Protein AF-K2FAQ5-F1 (afdb_monomer_lite)

Sequence (138 aa):
MLREDYQCRQCQAFFIPFNEDIQCPRCMVRATEDAIEEHAQFILDLVLVMQLNKARKGVFIPEQWPIGLLVNSVQLLMFEMFDALEQEKPKNKKKFFEKNIKSMALEGGDEFDGHLLDIALAVLELRIERGLDCINGN

pLDDT: mean 87.02, std 13.02, range [32.84, 96.62]

Secondary structure (DSSP, 8-state):
--PPPEEPTTT--EE---STT-B-TTT-PBPPHHHHHHHTTHHHHHHHHHHHHHHHHSSSS-SS---SSHHHHHHHHHHHHHHHHHHH--S-HHHHHHHH---TTSTTGGGGHHHHHHHHHHHHHHHHHTT-SS----

Structure (mmCIF, N/CA/C/O backbone):
data_AF-K2FAQ5-F1
#
_entry.id   AF-K2FAQ5-F1
#
loop_
_atom_site.group_PDB
_atom_site.id
_atom_site.type_symbol
_atom_site.label_atom_id
_atom_site.label_alt_id
_atom_site.label_comp_id
_atom_site.label_asym_id
_atom_site.label_entity_id
_atom_site.label_seq_id
_atom_site.pdbx_PDB_ins_code
_atom_site.Cartn_x
_atom_site.Cartn_y
_atom_site.Cartn_z
_atom_site.occupancy
_atom_site.B_iso_or_equiv
_atom_site.auth_seq_id
_atom_site.auth_comp_id
_atom_site.auth_asym_id
_atom_site.auth_atom_id
_atom_site.pdbx_PDB_model_num
ATOM 1 N N . MET A 1 1 ? 15.147 -1.533 5.796 1.00 40.84 1 MET A N 1
ATOM 2 C CA . MET A 1 1 ? 15.802 -0.889 4.638 1.00 40.84 1 MET A CA 1
ATOM 3 C C . MET A 1 1 ? 14.670 -0.488 3.712 1.00 40.84 1 MET A C 1
ATOM 5 O O . MET A 1 1 ? 13.842 -1.349 3.446 1.00 40.84 1 MET A O 1
ATOM 9 N N . LEU A 1 2 ? 14.529 0.798 3.380 1.00 46.09 2 LEU A N 1
ATOM 10 C CA . LEU A 1 2 ? 13.453 1.271 2.500 1.00 46.09 2 LEU A CA 1
ATOM 11 C C . LEU A 1 2 ? 13.711 0.667 1.114 1.00 46.09 2 LEU A C 1
ATOM 13 O O . LEU A 1 2 ? 14.756 0.945 0.533 1.00 46.09 2 LEU A O 1
ATOM 17 N N . ARG A 1 3 ? 12.841 -0.247 0.675 1.00 61.44 3 ARG A N 1
ATOM 18 C CA . ARG A 1 3 ? 12.933 -0.905 -0.637 1.00 61.44 3 ARG A CA 1
ATOM 19 C C . ARG A 1 3 ? 12.583 0.151 -1.695 1.00 61.44 3 ARG A C 1
ATOM 21 O O . ARG A 1 3 ? 11.617 0.886 -1.502 1.00 61.44 3 ARG A O 1
ATOM 28 N N . GLU A 1 4 ? 13.439 0.304 -2.702 1.00 70.25 4 GLU A N 1
ATOM 29 C CA . GLU A 1 4 ? 13.296 1.309 -3.766 1.00 70.25 4 GLU A CA 1
ATOM 30 C C . GLU A 1 4 ? 12.082 1.004 -4.656 1.00 70.25 4 GLU A C 1
ATOM 32 O O . GLU A 1 4 ? 11.601 -0.123 -4.694 1.00 70.25 4 GLU A O 1
ATOM 37 N N . ASP A 1 5 ? 11.578 2.002 -5.380 1.00 80.19 5 ASP A N 1
ATOM 38 C CA . ASP A 1 5 ? 10.444 1.818 -6.285 1.00 80.19 5 ASP A CA 1
ATOM 39 C C . ASP A 1 5 ? 10.833 0.876 -7.446 1.00 80.19 5 ASP A C 1
ATOM 41 O O . ASP A 1 5 ? 11.807 1.134 -8.156 1.00 80.19 5 ASP A O 1
ATOM 45 N N . TYR A 1 6 ? 10.071 -0.197 -7.701 1.00 89.62 6 TYR A N 1
ATOM 46 C CA . TYR A 1 6 ? 10.349 -1.055 -8.856 1.00 89.62 6 TYR A CA 1
ATOM 47 C C . TYR A 1 6 ? 9.835 -0.413 -10.146 1.00 89.62 6 TYR A C 1
ATOM 49 O O . TYR A 1 6 ? 8.636 -0.179 -10.313 1.00 89.62 6 TYR A O 1
ATOM 57 N N . GLN A 1 7 ? 10.742 -0.186 -11.096 1.00 91.56 7 GLN A N 1
ATOM 58 C CA . GLN A 1 7 ? 10.405 0.321 -12.421 1.00 91.56 7 GLN A CA 1
ATOM 59 C C . GLN A 1 7 ? 10.145 -0.825 -13.407 1.00 91.56 7 GLN A C 1
ATOM 61 O O . GLN A 1 7 ? 11.024 -1.638 -13.707 1.00 91.56 7 GLN A O 1
ATOM 66 N N . CYS A 1 8 ? 8.938 -0.875 -13.972 1.00 92.19 8 CYS A N 1
ATOM 67 C CA . CYS A 1 8 ? 8.565 -1.870 -14.970 1.00 92.19 8 CYS A CA 1
ATOM 68 C C . CYS A 1 8 ? 9.485 -1.803 -16.199 1.00 92.19 8 CYS A C 1
ATOM 70 O O . CYS A 1 8 ? 9.526 -0.795 -16.904 1.00 92.19 8 CYS A O 1
ATOM 72 N N . ARG A 1 9 ? 10.139 -2.918 -16.547 1.00 93.31 9 ARG A N 1
ATOM 73 C CA . ARG A 1 9 ? 11.050 -2.977 -17.707 1.00 93.31 9 ARG A CA 1
ATOM 74 C C . ARG A 1 9 ? 10.358 -2.729 -19.053 1.00 93.31 9 ARG A C 1
ATOM 76 O O . ARG A 1 9 ? 11.014 -2.287 -19.991 1.00 93.31 9 ARG A O 1
ATOM 83 N N . GLN A 1 10 ? 9.052 -2.989 -19.155 1.00 94.62 10 GLN A N 1
ATOM 84 C CA . GLN A 1 10 ? 8.303 -2.864 -20.409 1.00 94.62 10 GLN A CA 1
ATOM 85 C C . GLN A 1 10 ? 7.727 -1.465 -20.643 1.00 94.62 10 GLN A C 1
ATOM 87 O O . GLN A 1 10 ? 7.858 -0.932 -21.739 1.00 94.62 10 GLN A O 1
ATOM 92 N N . CYS A 1 11 ? 7.079 -0.873 -19.638 1.00 92.75 11 CYS A N 1
ATOM 93 C CA . CYS A 1 11 ? 6.383 0.411 -19.796 1.00 92.75 11 CYS A CA 1
ATOM 94 C C . CYS A 1 11 ? 6.935 1.539 -18.917 1.00 92.75 11 CYS A C 1
ATOM 96 O O . CYS A 1 11 ? 6.378 2.635 -18.926 1.00 92.75 11 CYS A O 1
ATOM 98 N N . GLN A 1 12 ? 8.008 1.271 -18.164 1.00 91.19 12 GLN A N 1
ATOM 99 C CA . GLN A 1 12 ? 8.713 2.222 -17.297 1.00 91.19 12 GLN A CA 1
ATOM 100 C C . GLN A 1 12 ? 7.875 2.799 -16.141 1.00 91.19 12 GLN A C 1
ATOM 102 O O . GLN A 1 12 ? 8.350 3.687 -15.440 1.00 91.19 12 GLN A O 1
ATOM 107 N N . ALA A 1 13 ? 6.657 2.289 -15.916 1.00 89.38 13 ALA A N 1
ATOM 108 C CA . ALA A 1 13 ? 5.830 2.655 -14.770 1.00 89.38 13 ALA A CA 1
ATOM 109 C C . ALA A 1 13 ? 6.391 2.064 -13.471 1.00 89.38 13 ALA A C 1
ATOM 111 O O . ALA A 1 13 ? 6.810 0.903 -13.451 1.00 89.38 13 ALA A O 1
ATOM 112 N N . PHE A 1 14 ? 6.353 2.845 -12.396 1.00 89.25 14 PHE A N 1
ATOM 113 C CA . PHE A 1 14 ? 6.735 2.397 -11.061 1.00 89.25 14 PHE A CA 1
ATOM 114 C C . PHE A 1 14 ? 5.571 1.670 -10.372 1.00 89.25 14 PHE A C 1
ATOM 116 O O . PHE A 1 14 ? 4.425 2.091 -10.507 1.00 89.25 14 PHE A O 1
ATOM 123 N N . PHE A 1 15 ? 5.847 0.572 -9.662 1.00 92.00 15 PHE A N 1
ATOM 124 C CA . PHE A 1 15 ? 4.884 -0.155 -8.817 1.00 92.00 15 PHE A CA 1
ATOM 125 C C . PHE A 1 15 ? 5.608 -1.046 -7.794 1.00 92.00 15 PHE A C 1
ATOM 127 O O . PHE A 1 15 ? 6.835 -1.077 -7.771 1.00 92.00 15 PHE A O 1
ATOM 134 N N . ILE A 1 16 ? 4.871 -1.764 -6.938 1.00 93.06 16 ILE A N 1
ATOM 135 C CA . ILE A 1 16 ? 5.438 -2.580 -5.852 1.00 93.06 16 ILE A CA 1
ATOM 136 C C . ILE A 1 16 ? 5.069 -4.062 -6.060 1.00 93.06 16 ILE A C 1
ATOM 138 O O . ILE A 1 16 ? 3.966 -4.472 -5.706 1.00 93.06 16 ILE A O 1
ATOM 142 N N . PRO A 1 17 ? 5.951 -4.911 -6.614 1.00 94.69 17 PRO A N 1
ATOM 143 C CA . PRO A 1 17 ? 5.641 -6.316 -6.900 1.00 94.69 17 PRO A CA 1
ATOM 144 C C . PRO A 1 17 ? 5.768 -7.208 -5.652 1.00 94.69 17 PRO A C 1
ATOM 146 O O . PRO A 1 17 ? 6.668 -8.029 -5.548 1.00 94.69 17 PRO A O 1
ATOM 149 N N . PHE A 1 18 ? 4.885 -7.046 -4.667 1.00 93.19 18 PHE A N 1
ATOM 150 C CA . PHE A 1 18 ? 5.020 -7.712 -3.362 1.00 93.19 18 PHE A CA 1
ATOM 151 C C . PHE A 1 18 ? 4.670 -9.215 -3.345 1.00 93.19 18 PHE A C 1
ATOM 153 O O . PHE A 1 18 ? 4.877 -9.866 -2.322 1.00 93.19 18 PHE A O 1
ATOM 160 N N . ASN A 1 19 ? 4.143 -9.775 -4.438 1.00 93.50 19 ASN A N 1
ATOM 161 C CA . ASN A 1 19 ? 3.988 -11.217 -4.649 1.00 93.50 19 ASN A CA 1
ATOM 162 C C . ASN A 1 19 ? 3.942 -11.544 -6.157 1.00 93.50 19 ASN A C 1
ATOM 164 O O . ASN A 1 19 ? 4.072 -10.656 -7.001 1.00 93.50 19 ASN A O 1
ATOM 168 N N . GLU A 1 20 ? 3.771 -12.822 -6.497 1.00 93.38 20 GLU A N 1
ATOM 169 C CA . GLU A 1 20 ? 3.782 -13.293 -7.884 1.00 93.38 20 GLU A CA 1
ATOM 170 C C . GLU A 1 20 ? 2.541 -12.988 -8.726 1.00 93.38 20 GLU A C 1
ATOM 172 O O . GLU A 1 20 ? 2.632 -12.989 -9.958 1.00 93.38 20 GLU A O 1
ATOM 177 N N . ASP A 1 21 ? 1.417 -12.713 -8.073 1.00 94.31 21 ASP A N 1
ATOM 178 C CA . ASP A 1 21 ? 0.151 -12.376 -8.719 1.00 94.31 21 ASP A CA 1
ATOM 179 C C . ASP A 1 21 ? 0.088 -10.888 -9.092 1.00 94.31 21 ASP A C 1
ATOM 181 O O . ASP A 1 21 ? -0.707 -10.490 -9.946 1.00 94.31 21 ASP A O 1
ATOM 185 N N . ILE A 1 22 ? 0.955 -10.057 -8.500 1.00 94.06 22 ILE A N 1
ATOM 186 C CA . ILE A 1 22 ? 1.024 -8.630 -8.805 1.00 94.06 22 ILE A CA 1
ATOM 187 C C . ILE A 1 22 ? 1.685 -8.387 -10.160 1.00 94.06 22 ILE A C 1
ATOM 189 O O . ILE A 1 22 ? 2.855 -8.694 -10.410 1.00 94.06 22 ILE A O 1
ATOM 193 N N . GLN A 1 23 ? 0.922 -7.732 -11.028 1.00 94.25 23 GLN A N 1
ATOM 194 C CA . GLN A 1 23 ? 1.349 -7.299 -12.348 1.00 94.25 23 GLN A CA 1
ATOM 195 C C . GLN A 1 23 ? 1.516 -5.781 -12.393 1.00 94.25 23 GLN A C 1
ATOM 197 O O . GLN A 1 23 ? 0.947 -5.045 -11.588 1.00 94.25 23 GLN A O 1
ATOM 202 N N . CYS A 1 24 ? 2.297 -5.296 -13.360 1.00 92.88 24 CYS A N 1
ATOM 203 C CA . CYS A 1 24 ? 2.422 -3.865 -13.589 1.00 92.88 24 CYS A CA 1
ATOM 204 C C . CYS A 1 24 ? 1.038 -3.253 -13.889 1.00 92.88 24 CYS A C 1
ATOM 206 O O . CYS A 1 24 ? 0.418 -3.670 -14.870 1.00 92.88 24 CYS A O 1
ATOM 208 N N . PRO A 1 25 ? 0.591 -2.220 -13.151 1.00 91.19 25 PRO A N 1
ATOM 209 C CA . PRO A 1 25 ? -0.749 -1.645 -13.312 1.00 91.19 25 PRO A CA 1
ATOM 210 C C . PRO A 1 25 ? -1.008 -1.059 -14.705 1.00 91.19 25 PRO A C 1
ATOM 212 O O . PRO A 1 25 ? -2.146 -0.992 -15.155 1.00 91.19 25 PRO A O 1
ATOM 215 N N . ARG A 1 26 ? 0.052 -0.662 -15.420 1.00 90.56 26 ARG A N 1
ATOM 216 C CA . ARG A 1 26 ? -0.059 -0.064 -16.756 1.00 90.56 26 ARG A CA 1
ATOM 217 C C . ARG A 1 26 ? -0.045 -1.080 -17.898 1.00 90.56 26 ARG A C 1
ATOM 219 O O . ARG A 1 26 ? -0.730 -0.886 -18.896 1.00 90.56 26 ARG A O 1
ATOM 226 N N . CYS A 1 27 ? 0.789 -2.117 -17.822 1.00 93.44 27 CYS A N 1
ATOM 227 C CA . CYS A 1 27 ? 1.004 -3.033 -18.956 1.00 93.44 27 CYS A CA 1
ATOM 228 C C . CYS A 1 27 ? 0.732 -4.506 -18.646 1.00 93.44 27 CYS A C 1
ATOM 230 O O . CYS A 1 27 ? 0.928 -5.348 -19.519 1.00 93.44 27 CYS A O 1
ATOM 232 N N . MET A 1 28 ? 0.291 -4.813 -17.424 1.00 93.62 28 MET A N 1
ATOM 233 C CA . MET A 1 28 ? -0.070 -6.152 -16.945 1.00 93.62 28 MET A CA 1
ATOM 234 C C . MET A 1 28 ? 1.066 -7.184 -17.003 1.00 93.62 28 MET A C 1
ATOM 236 O O . MET A 1 28 ? 0.849 -8.385 -16.875 1.00 93.62 28 MET A O 1
ATOM 240 N N . VAL A 1 29 ? 2.308 -6.732 -17.177 1.00 95.06 29 VAL A N 1
ATOM 241 C CA . VAL A 1 29 ? 3.478 -7.612 -17.209 1.00 95.06 29 VAL A CA 1
ATOM 242 C C . VAL A 1 29 ? 3.992 -7.832 -15.796 1.00 95.06 29 VAL A C 1
ATOM 244 O O . VAL A 1 29 ? 4.109 -6.889 -15.009 1.00 95.06 29 VAL A O 1
ATOM 247 N N . ARG A 1 30 ? 4.288 -9.094 -15.480 1.00 94.50 30 ARG A N 1
ATOM 248 C CA . ARG A 1 30 ? 4.839 -9.513 -14.190 1.00 94.50 30 ARG A CA 1
ATOM 249 C C . ARG A 1 30 ? 6.258 -8.965 -14.011 1.00 94.50 30 ARG A C 1
ATOM 251 O O . ARG A 1 30 ? 7.026 -8.873 -14.971 1.00 94.50 30 ARG A O 1
ATOM 258 N N . ALA A 1 31 ? 6.602 -8.610 -12.776 1.00 93.62 31 ALA A N 1
ATOM 259 C CA . ALA A 1 31 ? 7.975 -8.271 -12.422 1.00 93.62 31 ALA A CA 1
ATOM 260 C C . ALA A 1 31 ? 8.899 -9.502 -12.501 1.00 93.62 31 ALA A C 1
ATOM 262 O O . ALA A 1 31 ? 8.448 -10.646 -12.570 1.00 93.62 31 ALA A O 1
ATOM 263 N N . THR A 1 32 ? 10.209 -9.267 -12.495 1.00 93.38 32 THR A N 1
ATOM 264 C CA . THR A 1 32 ? 11.204 -10.344 -12.398 1.00 93.38 32 THR A CA 1
ATOM 265 C C . THR A 1 32 ? 11.155 -11.014 -11.024 1.00 93.38 32 THR A C 1
ATOM 267 O O . THR A 1 32 ? 10.753 -10.378 -10.054 1.00 93.38 32 THR A O 1
ATOM 270 N N . GLU A 1 33 ? 11.602 -12.269 -10.924 1.00 93.56 33 GLU A N 1
ATOM 271 C CA . GLU A 1 33 ? 11.668 -13.001 -9.645 1.00 93.56 33 GLU A CA 1
ATOM 272 C C . GLU A 1 33 ? 12.469 -12.230 -8.588 1.00 93.56 33 GLU A C 1
ATOM 274 O O . GLU A 1 33 ? 11.955 -12.010 -7.495 1.00 93.56 33 GLU A O 1
ATOM 279 N N . ASP A 1 34 ? 13.633 -11.688 -8.965 1.00 92.00 34 ASP A N 1
ATOM 280 C CA . ASP A 1 34 ? 14.457 -10.843 -8.088 1.00 92.00 34 ASP A CA 1
ATOM 281 C C . ASP A 1 34 ? 13.672 -9.650 -7.524 1.00 92.00 34 ASP A C 1
ATOM 283 O O . ASP A 1 34 ? 13.755 -9.340 -6.341 1.00 92.00 34 ASP A O 1
ATOM 287 N N . ALA A 1 35 ? 12.845 -9.005 -8.354 1.00 91.50 35 ALA A N 1
ATOM 288 C CA . ALA A 1 35 ? 12.065 -7.848 -7.926 1.00 91.50 35 ALA A CA 1
ATOM 289 C C . ALA A 1 35 ? 10.943 -8.255 -6.963 1.00 91.50 35 ALA A C 1
ATOM 291 O O . ALA A 1 35 ? 10.625 -7.503 -6.044 1.00 91.50 35 ALA A O 1
ATOM 292 N N . ILE A 1 36 ? 10.360 -9.443 -7.155 1.00 93.12 36 ILE A N 1
ATOM 293 C CA . ILE A 1 36 ? 9.355 -9.990 -6.242 1.00 93.12 36 ILE A CA 1
ATOM 294 C C . ILE A 1 36 ? 9.995 -10.328 -4.893 1.00 93.12 36 ILE A C 1
ATOM 296 O O . ILE A 1 36 ? 9.469 -9.935 -3.855 1.00 93.12 36 ILE A O 1
ATOM 300 N N . GLU A 1 37 ? 11.158 -10.980 -4.880 1.00 92.31 37 GLU A N 1
ATOM 301 C CA . GLU A 1 37 ? 11.901 -11.283 -3.649 1.00 92.31 37 GLU A CA 1
ATOM 302 C C . GLU A 1 37 ? 12.308 -9.997 -2.902 1.00 92.31 37 GLU A C 1
ATOM 304 O O . GLU A 1 37 ? 12.076 -9.844 -1.692 1.00 92.31 37 GLU A O 1
ATOM 309 N N . GLU A 1 38 ? 12.801 -9.008 -3.649 1.00 90.75 38 GLU A N 1
ATOM 310 C CA . GLU A 1 38 ? 13.128 -7.671 -3.156 1.00 90.75 38 GLU A CA 1
ATOM 311 C C . GLU A 1 38 ? 11.932 -6.921 -2.581 1.00 90.75 38 GLU A C 1
ATOM 313 O O . GLU A 1 38 ? 12.150 -5.995 -1.806 1.00 90.75 38 GLU A O 1
ATOM 318 N N . HIS A 1 39 ? 10.686 -7.324 -2.850 1.00 91.75 39 HIS A N 1
ATOM 319 C CA . HIS A 1 39 ? 9.466 -6.677 -2.342 1.00 91.75 39 HIS A CA 1
ATOM 320 C C . HIS A 1 39 ? 8.560 -7.594 -1.511 1.00 91.75 39 HIS A C 1
ATOM 322 O O . HIS A 1 39 ? 7.585 -7.112 -0.936 1.00 91.75 39 HIS A O 1
ATOM 328 N N . ALA A 1 40 ? 8.914 -8.869 -1.340 1.00 91.19 40 ALA A N 1
ATOM 329 C CA . ALA A 1 40 ? 8.091 -9.870 -0.659 1.00 91.19 40 ALA A CA 1
ATOM 330 C C . ALA A 1 40 ? 7.706 -9.480 0.779 1.00 91.19 40 ALA A C 1
ATOM 332 O O . ALA A 1 40 ? 6.657 -9.875 1.286 1.00 91.19 40 ALA A O 1
ATOM 333 N N . GLN A 1 41 ? 8.538 -8.674 1.450 1.00 93.06 41 GLN A N 1
ATOM 334 C CA . GLN A 1 41 ? 8.275 -8.247 2.825 1.00 93.06 41 GLN A CA 1
ATOM 335 C C . GLN A 1 41 ? 7.475 -6.951 2.945 1.00 93.06 41 GLN A C 1
ATOM 337 O O . GLN A 1 41 ? 7.127 -6.565 4.057 1.00 93.06 41 GLN A O 1
ATOM 342 N N . PHE A 1 42 ? 7.145 -6.300 1.829 1.00 93.69 42 PHE A N 1
ATOM 343 C CA . PHE A 1 42 ? 6.515 -4.984 1.826 1.00 93.69 42 PHE A CA 1
ATOM 344 C C . PHE A 1 42 ? 5.230 -4.932 2.668 1.00 93.69 42 PHE A C 1
ATOM 346 O O . PHE A 1 42 ? 5.101 -4.069 3.535 1.00 93.69 42 PHE A O 1
ATOM 353 N N . ILE A 1 43 ? 4.314 -5.890 2.477 1.00 95.56 43 ILE A N 1
ATOM 354 C CA . ILE A 1 43 ? 3.041 -5.942 3.216 1.00 95.56 43 ILE A CA 1
ATOM 355 C C . ILE A 1 43 ? 3.272 -6.165 4.716 1.00 95.56 43 ILE A C 1
ATOM 357 O O . ILE A 1 43 ? 2.627 -5.523 5.547 1.00 95.56 43 ILE A O 1
ATOM 361 N N . LEU A 1 44 ? 4.222 -7.033 5.080 1.00 94.50 44 LEU A N 1
ATOM 362 C CA . LEU A 1 44 ? 4.548 -7.282 6.484 1.00 94.50 44 LEU A CA 1
ATOM 363 C C . LEU A 1 44 ? 5.140 -6.039 7.153 1.00 94.50 44 LEU A C 1
ATOM 365 O O . LEU A 1 44 ? 4.718 -5.679 8.253 1.00 94.50 44 LEU A O 1
ATOM 369 N N . ASP A 1 45 ? 6.112 -5.404 6.500 1.00 93.75 45 ASP A N 1
ATOM 370 C CA . ASP A 1 45 ? 6.784 -4.212 7.013 1.00 93.75 45 ASP A CA 1
ATOM 371 C C . ASP A 1 45 ? 5.780 -3.064 7.178 1.00 93.75 45 ASP A C 1
ATOM 373 O O . ASP A 1 45 ? 5.779 -2.380 8.203 1.00 93.75 45 ASP A O 1
ATOM 377 N N . LEU A 1 46 ? 4.865 -2.905 6.215 1.00 94.50 46 LEU A N 1
ATOM 378 C CA . LEU A 1 46 ? 3.776 -1.938 6.281 1.00 94.50 46 LEU A CA 1
ATOM 379 C C . LEU A 1 46 ? 2.869 -2.191 7.495 1.00 94.50 46 LEU A C 1
ATOM 381 O O . LEU A 1 46 ? 2.675 -1.280 8.302 1.00 94.50 46 LEU A O 1
ATOM 385 N N . VAL A 1 47 ? 2.377 -3.421 7.691 1.00 95.38 47 VAL A N 1
ATOM 386 C CA . VAL A 1 47 ? 1.556 -3.778 8.865 1.00 95.38 47 VAL A CA 1
ATOM 387 C C . VAL A 1 47 ? 2.311 -3.528 10.171 1.00 95.38 47 VAL A C 1
ATOM 389 O O . VAL A 1 47 ? 1.742 -2.971 11.111 1.00 95.38 47 VAL A O 1
ATOM 392 N N . LEU A 1 48 ? 3.592 -3.891 10.245 1.00 93.81 48 LEU A N 1
ATOM 393 C CA . LEU A 1 48 ? 4.397 -3.688 11.446 1.00 93.81 48 LEU A CA 1
ATOM 394 C C . LEU A 1 48 ? 4.508 -2.199 11.801 1.00 93.81 48 LEU A C 1
ATOM 396 O O . LEU A 1 48 ? 4.305 -1.819 12.956 1.00 93.81 48 LEU A O 1
ATOM 400 N N . VAL A 1 49 ? 4.793 -1.344 10.816 1.00 93.19 49 VAL A N 1
ATOM 401 C CA . VAL A 1 49 ? 4.877 0.108 11.022 1.00 93.19 49 VAL A CA 1
ATOM 402 C C . VAL A 1 49 ? 3.527 0.684 11.443 1.00 93.19 49 VAL A C 1
ATOM 404 O O . VAL A 1 49 ? 3.476 1.463 12.395 1.00 93.19 49 VAL A O 1
ATOM 407 N N . MET A 1 50 ? 2.431 0.255 10.810 1.00 93.94 50 MET A N 1
ATOM 408 C CA . MET A 1 50 ? 1.075 0.636 11.217 1.00 93.94 50 MET A CA 1
ATOM 409 C C . MET A 1 50 ? 0.844 0.332 12.698 1.00 93.94 50 MET A C 1
ATOM 411 O O . MET A 1 50 ? 0.448 1.210 13.463 1.00 93.94 50 MET A O 1
ATOM 415 N N . GLN A 1 51 ? 1.131 -0.893 13.136 1.00 93.00 51 GLN A N 1
ATOM 416 C CA . GLN A 1 51 ? 0.953 -1.284 14.533 1.00 93.00 51 GLN A CA 1
ATOM 417 C C . GLN A 1 51 ? 1.816 -0.458 15.488 1.00 93.00 51 GLN A C 1
ATOM 419 O O . GLN A 1 51 ? 1.340 -0.048 16.548 1.00 93.00 51 GLN A O 1
ATOM 424 N N . LEU A 1 52 ? 3.072 -0.195 15.119 1.00 92.69 52 LEU A N 1
ATOM 425 C CA . LEU A 1 52 ? 3.979 0.628 15.916 1.00 92.69 52 LEU A CA 1
ATOM 426 C C . LEU A 1 52 ? 3.450 2.058 16.071 1.00 92.69 52 LEU A C 1
ATOM 428 O O . LEU A 1 52 ? 3.463 2.592 17.182 1.00 92.69 52 LEU A O 1
ATOM 432 N N . ASN A 1 53 ? 2.950 2.662 14.991 1.00 92.44 53 ASN A N 1
ATOM 433 C CA . ASN A 1 53 ? 2.338 3.990 15.032 1.00 92.44 53 ASN A CA 1
ATOM 434 C C . ASN A 1 53 ? 1.078 3.979 15.901 1.00 92.44 53 ASN A C 1
ATOM 436 O O . ASN A 1 53 ? 0.961 4.784 16.830 1.00 92.44 53 ASN A O 1
ATOM 440 N N . LYS A 1 54 ? 0.202 2.988 15.698 1.00 92.94 54 LYS A N 1
ATOM 441 C CA . LYS A 1 54 ? -1.042 2.828 16.455 1.00 92.94 54 LYS A CA 1
ATOM 442 C C . LYS A 1 54 ? -0.795 2.702 17.951 1.00 92.94 54 LYS A C 1
ATOM 444 O O . LYS A 1 54 ? -1.437 3.395 18.736 1.00 92.94 54 LYS A O 1
ATOM 449 N N . ALA A 1 55 ? 0.167 1.873 18.348 1.00 91.12 55 ALA A N 1
ATOM 450 C CA . ALA A 1 55 ? 0.528 1.675 19.747 1.00 91.12 55 ALA A CA 1
ATOM 451 C C . ALA A 1 55 ? 1.112 2.941 20.395 1.00 91.12 55 ALA A C 1
ATOM 453 O O . ALA A 1 55 ? 0.927 3.164 21.589 1.00 91.12 55 ALA A O 1
ATOM 454 N N . ARG A 1 56 ? 1.818 3.778 19.623 1.00 90.94 56 ARG A N 1
ATOM 455 C CA . ARG A 1 56 ? 2.472 4.995 20.130 1.00 90.94 56 ARG A CA 1
ATOM 456 C C . ARG A 1 56 ? 1.563 6.219 20.157 1.00 90.94 56 ARG A C 1
ATOM 458 O O . ARG A 1 56 ? 1.740 7.072 21.023 1.00 90.94 56 ARG A O 1
ATOM 465 N N . LYS A 1 57 ? 0.659 6.350 19.184 1.00 91.00 57 LYS A N 1
ATOM 466 C CA . LYS A 1 57 ? -0.076 7.596 18.904 1.00 91.00 57 LYS A CA 1
ATOM 467 C C . LYS A 1 57 ? -1.593 7.423 18.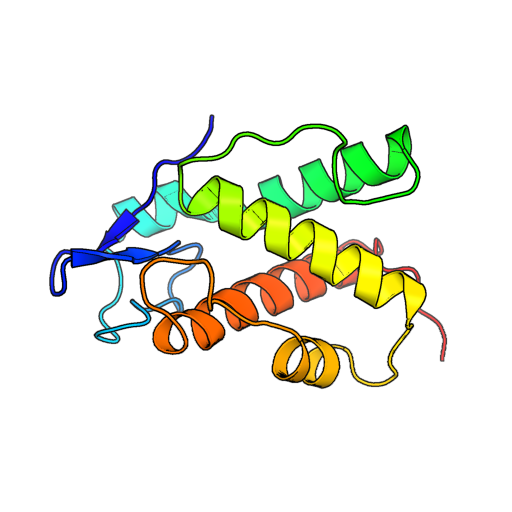843 1.00 91.00 57 LYS A C 1
ATOM 469 O O . LYS A 1 57 ? -2.308 8.415 18.792 1.00 91.00 57 LYS A O 1
ATOM 474 N N . GLY A 1 58 ? -2.097 6.188 18.856 1.00 92.06 58 GLY A N 1
ATOM 475 C CA . GLY A 1 58 ? -3.527 5.902 18.729 1.00 92.06 58 GLY A CA 1
ATOM 476 C C . GLY A 1 58 ? -4.068 5.988 17.298 1.00 92.06 58 GLY A C 1
ATOM 477 O O . GLY A 1 58 ? -5.256 5.740 17.098 1.00 92.06 58 GLY A O 1
ATOM 478 N N . VAL A 1 59 ? -3.211 6.251 16.309 1.00 93.56 59 VAL A N 1
ATOM 479 C CA . VAL A 1 59 ? -3.518 6.343 14.869 1.00 93.56 59 VAL A CA 1
ATOM 480 C C . VAL A 1 59 ? -2.419 5.661 14.045 1.00 93.56 59 VAL A C 1
ATOM 482 O O . VAL A 1 59 ? -1.298 5.504 14.535 1.00 93.56 59 VAL A O 1
ATOM 485 N N . PHE A 1 60 ? -2.734 5.214 12.830 1.00 93.81 60 PHE A N 1
ATOM 486 C CA . PHE A 1 60 ? -1.763 4.616 11.907 1.00 93.81 60 PHE A CA 1
ATOM 487 C C . PHE A 1 60 ? -0.889 5.666 11.233 1.00 93.81 60 PHE A C 1
ATOM 489 O O . PHE A 1 60 ? 0.301 5.416 11.015 1.00 93.81 60 PHE A O 1
ATOM 496 N N . ILE A 1 61 ? -1.464 6.829 10.926 1.00 89.50 61 ILE A N 1
ATOM 497 C CA . ILE A 1 61 ? -0.746 7.927 10.293 1.00 89.50 61 ILE A CA 1
ATOM 498 C C . ILE A 1 61 ? 0.315 8.515 11.244 1.00 89.50 61 ILE A C 1
ATOM 500 O O . ILE A 1 61 ? 0.020 8.835 12.400 1.00 89.50 61 ILE A O 1
ATOM 504 N N . PRO A 1 62 ? 1.574 8.653 10.801 1.00 87.38 62 PRO A N 1
ATOM 505 C CA . PRO A 1 62 ? 2.618 9.301 11.581 1.00 87.38 62 PRO A CA 1
ATOM 506 C C . PRO A 1 62 ? 2.556 10.829 11.434 1.00 87.38 62 PRO A C 1
ATOM 508 O O . PRO A 1 62 ? 2.118 11.354 10.418 1.00 87.38 62 PRO A O 1
ATOM 511 N N . GLU A 1 63 ? 3.061 11.558 12.435 1.00 83.31 63 GLU A N 1
ATOM 512 C CA . GLU A 1 63 ? 3.139 13.034 12.401 1.00 83.31 63 GLU A CA 1
ATOM 513 C C . GLU A 1 63 ? 4.048 13.557 11.281 1.00 83.31 63 GLU A C 1
ATOM 515 O O . GLU A 1 63 ? 3.835 14.642 10.747 1.00 83.31 63 GLU A O 1
ATOM 520 N N . GLN A 1 64 ? 5.092 12.795 10.956 1.00 84.81 64 GLN A N 1
ATOM 521 C CA . GLN A 1 64 ? 6.027 13.093 9.882 1.00 84.81 64 GLN A CA 1
ATOM 522 C C . GLN A 1 64 ? 6.287 11.809 9.108 1.00 84.81 64 GLN A C 1
ATOM 524 O O . GLN A 1 64 ? 6.594 10.773 9.704 1.00 84.81 64 GLN A O 1
ATOM 529 N N . TRP A 1 65 ? 6.190 11.892 7.785 1.00 86.25 65 TRP A N 1
ATOM 530 C CA . TRP A 1 65 ? 6.515 10.793 6.890 1.00 86.25 65 TRP A CA 1
ATOM 531 C C . TRP A 1 65 ? 7.409 11.288 5.758 1.00 86.25 65 TRP A C 1
ATOM 533 O O . TRP A 1 65 ? 7.184 12.397 5.265 1.00 86.25 65 TRP A O 1
ATOM 543 N N . PRO A 1 66 ? 8.425 10.512 5.343 1.00 82.25 66 PRO A N 1
ATOM 544 C CA . PRO A 1 66 ? 9.211 10.855 4.170 1.00 82.25 66 PRO A CA 1
ATOM 545 C C . PRO A 1 66 ? 8.315 11.033 2.941 1.00 82.25 66 PRO A C 1
ATOM 547 O O . PRO A 1 66 ? 7.357 10.291 2.741 1.00 82.25 66 PRO A O 1
ATOM 550 N N . ILE A 1 67 ? 8.655 12.004 2.101 1.00 77.50 67 ILE A N 1
ATOM 551 C CA . ILE A 1 67 ? 7.975 12.280 0.832 1.00 77.50 67 ILE A CA 1
ATOM 552 C C . ILE A 1 67 ? 9.013 12.116 -0.281 1.00 77.50 67 ILE A C 1
ATOM 554 O O . ILE A 1 67 ? 10.186 12.423 -0.070 1.00 77.50 67 ILE A O 1
ATOM 558 N N . GLY A 1 68 ? 8.596 11.637 -1.455 1.00 74.12 68 GLY A N 1
ATOM 559 C CA . GLY A 1 68 ? 9.421 11.662 -2.672 1.00 74.12 68 GLY A CA 1
ATOM 560 C C . GLY A 1 68 ? 9.741 10.307 -3.307 1.00 74.12 68 GLY A C 1
ATOM 561 O O . GLY A 1 68 ? 10.293 10.306 -4.398 1.00 74.12 68 GLY A O 1
ATOM 562 N N . LEU A 1 69 ? 9.372 9.187 -2.676 1.00 82.56 69 LEU A N 1
ATOM 563 C CA . LEU A 1 69 ? 9.373 7.852 -3.300 1.00 82.56 69 LEU A CA 1
ATOM 564 C C . LEU A 1 69 ? 7.940 7.326 -3.375 1.00 82.56 69 LEU A C 1
ATOM 566 O O . LEU A 1 69 ? 7.148 7.604 -2.464 1.00 82.56 69 LEU A O 1
ATOM 570 N N . LEU A 1 70 ? 7.619 6.547 -4.409 1.00 86.25 70 LEU A N 1
ATOM 571 C CA . LEU A 1 70 ? 6.303 5.928 -4.577 1.00 86.25 70 LEU A CA 1
ATOM 572 C C . LEU A 1 70 ? 5.955 5.069 -3.361 1.00 86.25 70 LEU A C 1
ATOM 574 O O . LEU A 1 70 ? 4.866 5.214 -2.811 1.00 86.25 70 LEU A O 1
ATOM 578 N N . VAL A 1 71 ? 6.894 4.248 -2.887 1.00 88.19 71 VAL A N 1
ATOM 579 C CA . VAL A 1 71 ? 6.734 3.418 -1.684 1.00 88.19 71 VAL A CA 1
ATOM 580 C C . VAL A 1 71 ? 6.283 4.242 -0.476 1.00 88.19 71 VAL A C 1
ATOM 582 O O . VAL A 1 71 ? 5.349 3.844 0.222 1.00 88.19 71 VAL A O 1
ATOM 585 N N . ASN A 1 72 ? 6.878 5.416 -0.249 1.00 88.25 72 ASN A N 1
ATOM 586 C CA . ASN A 1 72 ? 6.520 6.258 0.894 1.00 88.25 72 ASN A CA 1
ATOM 587 C C . ASN A 1 72 ? 5.105 6.832 0.753 1.00 88.25 72 ASN A C 1
ATOM 589 O O . ASN A 1 72 ? 4.346 6.837 1.724 1.00 88.25 72 ASN A O 1
ATOM 593 N N . SER A 1 73 ? 4.741 7.281 -0.451 1.00 88.81 73 SER A N 1
ATOM 594 C CA . SER A 1 73 ? 3.403 7.803 -0.738 1.00 88.81 73 SER A CA 1
ATOM 595 C C . SER A 1 73 ? 2.334 6.717 -0.600 1.00 88.81 73 SER A C 1
ATOM 597 O O . SER A 1 73 ? 1.287 6.955 -0.004 1.00 88.81 73 SER A O 1
ATOM 599 N N . VAL A 1 74 ? 2.615 5.502 -1.078 1.00 91.19 74 VAL A N 1
ATOM 600 C CA . VAL A 1 74 ? 1.734 4.339 -0.911 1.00 91.19 74 VAL A CA 1
ATOM 601 C C . VAL A 1 74 ? 1.551 4.006 0.568 1.00 91.19 74 VAL A C 1
ATOM 603 O O . VAL A 1 74 ? 0.422 3.821 1.012 1.00 91.19 74 VAL A O 1
ATOM 606 N N . GLN A 1 75 ? 2.630 3.968 1.355 1.00 92.06 75 GLN A N 1
ATOM 607 C CA . GLN A 1 75 ? 2.541 3.713 2.797 1.00 92.06 75 GLN A CA 1
ATOM 608 C C . GLN A 1 75 ? 1.676 4.760 3.508 1.00 92.06 75 GLN A C 1
ATOM 610 O O . GLN A 1 75 ? 0.808 4.389 4.296 1.00 92.06 75 GLN A O 1
ATOM 615 N N . LEU A 1 76 ? 1.862 6.048 3.193 1.00 91.00 76 LEU A N 1
ATOM 616 C CA . LEU A 1 76 ? 1.069 7.130 3.776 1.00 91.00 76 LEU A CA 1
ATOM 617 C C . LEU A 1 76 ? -0.423 6.986 3.447 1.00 91.00 76 LEU A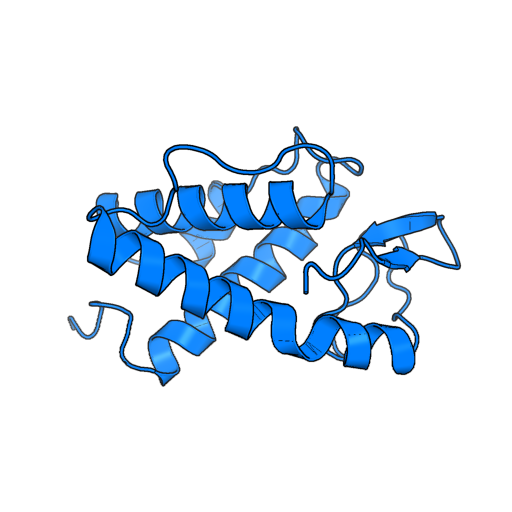 C 1
ATOM 619 O O . LEU A 1 76 ? -1.250 7.033 4.356 1.00 91.00 76 LEU A O 1
ATOM 623 N N . LEU A 1 77 ? -0.754 6.715 2.180 1.00 91.50 77 LEU A N 1
ATOM 624 C CA . LEU A 1 77 ? -2.131 6.449 1.755 1.00 91.50 77 LEU A CA 1
ATOM 625 C C . LEU A 1 77 ? -2.726 5.251 2.500 1.00 91.50 77 LEU A C 1
ATOM 627 O O . LEU A 1 77 ? -3.868 5.305 2.947 1.00 91.50 77 LEU A O 1
ATOM 631 N N . MET A 1 78 ? -1.963 4.169 2.680 1.00 94.38 78 MET A N 1
ATOM 632 C CA . MET A 1 78 ? -2.431 3.010 3.444 1.00 94.38 78 MET A CA 1
ATOM 633 C C . MET A 1 78 ? -2.680 3.357 4.915 1.00 94.38 78 MET A C 1
ATOM 635 O O . MET A 1 78 ? -3.664 2.897 5.491 1.00 94.38 78 MET A O 1
ATOM 639 N N . PHE A 1 79 ? -1.850 4.197 5.534 1.00 93.94 79 PHE A N 1
ATOM 640 C CA . PHE A 1 79 ? -2.093 4.651 6.903 1.00 93.94 79 PHE A CA 1
ATOM 641 C C . PHE A 1 79 ? -3.401 5.439 7.019 1.00 93.94 79 PHE A C 1
ATOM 643 O O . PHE A 1 79 ? -4.243 5.105 7.853 1.00 93.94 79 PHE A O 1
ATOM 650 N N . GLU A 1 80 ? -3.598 6.423 6.142 1.00 92.25 80 GLU A N 1
ATOM 651 C CA . GLU A 1 80 ? -4.813 7.243 6.082 1.00 92.25 80 GLU A CA 1
ATOM 652 C C . GLU A 1 80 ? -6.065 6.389 5.855 1.00 92.25 80 GLU A C 1
ATOM 654 O O . GLU A 1 80 ? -7.061 6.516 6.573 1.00 92.25 80 GLU A O 1
ATOM 659 N N . MET A 1 81 ? -5.995 5.460 4.900 1.00 93.25 81 MET A N 1
ATOM 660 C CA . MET A 1 81 ? -7.097 4.568 4.552 1.00 93.25 81 MET A CA 1
ATOM 661 C C . MET A 1 81 ? -7.515 3.670 5.716 1.00 93.25 81 MET A C 1
ATOM 663 O O . MET A 1 81 ? -8.710 3.454 5.928 1.00 93.25 81 MET A O 1
ATOM 667 N N . PHE A 1 82 ? -6.560 3.148 6.485 1.00 94.88 82 PHE A N 1
ATOM 668 C CA . PHE A 1 82 ? -6.876 2.300 7.632 1.00 94.88 82 PHE A CA 1
ATOM 669 C C . PHE A 1 82 ? -7.322 3.095 8.863 1.00 94.88 82 PHE A C 1
ATOM 671 O O . PHE A 1 82 ? -8.146 2.588 9.627 1.00 94.88 82 PHE A O 1
ATOM 678 N N . ASP A 1 83 ? -6.859 4.334 9.049 1.00 93.81 83 ASP A N 1
ATOM 679 C CA . ASP A 1 83 ? -7.419 5.215 10.079 1.00 93.81 83 ASP A CA 1
ATOM 680 C C . ASP A 1 83 ? -8.885 5.549 9.763 1.00 93.81 83 ASP A C 1
ATOM 682 O O . ASP A 1 83 ? -9.745 5.446 10.641 1.00 93.81 83 ASP A O 1
ATOM 686 N N . ALA A 1 84 ? -9.201 5.855 8.501 1.00 93.31 84 ALA A N 1
ATOM 687 C CA . ALA A 1 84 ? -10.577 6.066 8.052 1.00 93.31 84 ALA A CA 1
ATOM 688 C C . ALA A 1 84 ? -11.435 4.795 8.197 1.00 93.31 84 ALA A C 1
ATOM 690 O O . ALA A 1 84 ? -12.570 4.863 8.673 1.00 93.31 84 ALA A O 1
ATOM 691 N N . LEU A 1 85 ? -10.885 3.617 7.875 1.00 93.94 85 LEU A N 1
ATOM 692 C CA . LEU A 1 85 ? -11.567 2.331 8.054 1.00 93.94 85 LEU A CA 1
ATOM 693 C C . LEU A 1 85 ? -11.977 2.093 9.519 1.00 93.94 85 LEU A C 1
ATOM 695 O O . LEU A 1 85 ? -13.099 1.651 9.780 1.00 93.94 85 LEU A O 1
ATOM 699 N N . GLU A 1 86 ? -11.092 2.383 10.478 1.00 92.25 86 GLU A N 1
ATOM 700 C CA . GLU A 1 86 ? -11.387 2.231 11.909 1.00 92.25 86 GLU A CA 1
ATOM 701 C C . GLU A 1 86 ? -12.407 3.249 12.430 1.00 92.25 86 GLU A C 1
ATOM 703 O O . GLU A 1 86 ? -13.179 2.931 13.342 1.00 92.25 86 GLU A O 1
ATOM 708 N N . GLN A 1 87 ? -12.420 4.455 11.861 1.00 92.56 87 GLN A N 1
ATOM 709 C CA . GLN A 1 87 ? -13.375 5.504 12.215 1.00 92.56 87 GLN A CA 1
ATOM 710 C C . GLN A 1 87 ? -14.773 5.203 11.665 1.00 92.56 87 GLN A C 1
ATOM 712 O O . GLN A 1 87 ? -15.753 5.263 12.407 1.00 92.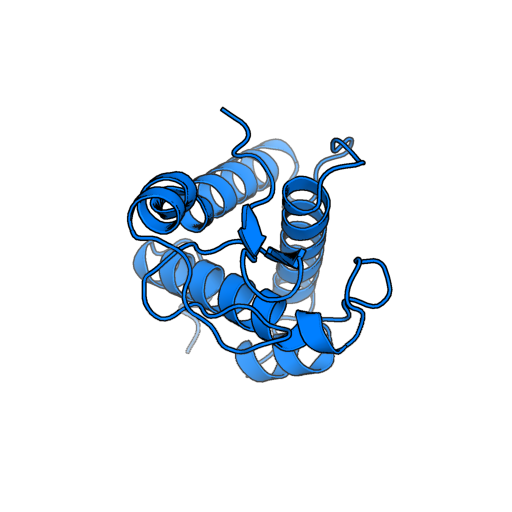56 87 GLN A O 1
ATOM 717 N N . GLU A 1 88 ? -14.872 4.841 10.385 1.00 93.12 88 GLU A N 1
ATOM 718 C CA . GLU A 1 88 ? -16.152 4.613 9.707 1.00 93.12 88 GLU A CA 1
ATOM 719 C C . GLU A 1 88 ? -16.764 3.241 10.010 1.00 93.12 88 GLU A C 1
ATOM 721 O O . GLU A 1 88 ? -17.986 3.088 9.959 1.00 93.12 88 GLU A O 1
ATOM 726 N N . LYS A 1 89 ? -15.932 2.236 10.320 1.00 92.25 89 LYS A N 1
ATOM 727 C CA . LYS A 1 89 ? -16.343 0.844 10.590 1.00 92.25 89 LYS A CA 1
ATOM 728 C C . LYS A 1 89 ? -17.337 0.308 9.544 1.00 92.25 89 LYS A C 1
ATOM 730 O O . LYS A 1 89 ? -18.426 -0.161 9.897 1.00 92.25 89 LYS A O 1
ATOM 735 N N . PRO A 1 90 ? -17.003 0.374 8.243 1.00 92.81 90 PRO A N 1
ATOM 736 C CA . PRO A 1 90 ? -17.912 -0.045 7.189 1.00 92.81 90 PRO A CA 1
ATOM 737 C C . PRO A 1 90 ? -18.192 -1.548 7.277 1.00 92.81 90 PRO A C 1
ATOM 739 O O . PRO A 1 90 ? -17.294 -2.356 7.506 1.00 92.81 90 PRO A O 1
ATOM 742 N N . LYS A 1 91 ? -19.438 -1.949 6.996 1.00 92.06 91 LYS A N 1
ATOM 743 C CA . LYS A 1 91 ? -19.822 -3.374 6.943 1.00 92.06 91 LYS A CA 1
ATOM 744 C C . LYS A 1 91 ? -19.068 -4.154 5.864 1.00 92.06 91 LYS A C 1
ATOM 746 O O . LYS A 1 91 ? -18.843 -5.347 6.009 1.00 92.06 91 LYS A O 1
ATOM 751 N N . ASN A 1 92 ? -18.718 -3.490 4.762 1.00 93.69 92 ASN A N 1
ATOM 752 C CA . ASN A 1 92 ? -17.967 -4.087 3.664 1.00 93.69 92 ASN A CA 1
ATOM 753 C C . ASN A 1 92 ? -16.670 -3.301 3.450 1.00 93.69 92 ASN A C 1
ATOM 755 O O . ASN A 1 92 ? -16.670 -2.255 2.802 1.00 93.69 92 ASN A O 1
ATOM 759 N N . LYS A 1 93 ? -15.575 -3.825 4.011 1.00 93.19 93 LYS A N 1
ATOM 760 C CA . LYS A 1 93 ? -14.243 -3.209 3.954 1.00 93.19 93 LYS A CA 1
ATOM 761 C C . LYS A 1 93 ? -13.687 -3.137 2.529 1.00 93.19 93 LYS A C 1
ATOM 763 O O . LYS A 1 93 ? -13.106 -2.128 2.156 1.00 93.19 93 LYS A O 1
ATOM 768 N N . LYS A 1 94 ? -13.930 -4.161 1.702 1.00 92.50 94 LYS A N 1
ATOM 769 C CA . LYS A 1 94 ? -13.504 -4.165 0.293 1.00 92.50 94 LYS A CA 1
ATOM 770 C C . LYS A 1 94 ? -14.163 -3.030 -0.493 1.00 92.50 94 LYS A C 1
ATOM 772 O O . LYS A 1 94 ? -13.463 -2.224 -1.088 1.00 92.50 94 LYS A O 1
ATOM 777 N N . LYS A 1 95 ? -15.493 -2.900 -0.408 1.00 92.81 95 LYS A N 1
ATOM 778 C CA . LYS A 1 95 ? -16.229 -1.788 -1.040 1.00 92.81 95 LYS A CA 1
ATOM 779 C C . LYS A 1 95 ? -15.816 -0.423 -0.500 1.00 92.81 95 LYS A C 1
ATOM 781 O O . LYS A 1 95 ? -15.890 0.568 -1.217 1.00 92.81 95 LYS A O 1
ATOM 786 N N . PHE A 1 96 ? -15.429 -0.359 0.772 1.00 94.44 96 PHE A N 1
ATOM 787 C CA . PHE A 1 96 ? -14.871 0.857 1.344 1.00 94.44 96 PHE A CA 1
ATOM 788 C C . PHE A 1 96 ? -13.557 1.241 0.655 1.00 94.44 96 PHE A C 1
ATOM 790 O O . PHE A 1 96 ? -13.426 2.393 0.253 1.00 94.44 96 PHE A O 1
ATOM 797 N N . PHE A 1 97 ? -12.631 0.300 0.454 1.00 93.25 97 PHE A N 1
ATOM 798 C CA . PHE A 1 97 ? -11.394 0.574 -0.279 1.00 93.25 97 PHE A CA 1
ATOM 799 C C . PHE A 1 97 ? -11.660 0.938 -1.743 1.00 93.25 97 PHE A C 1
ATOM 801 O O . PHE A 1 97 ? -11.201 1.984 -2.182 1.00 93.25 97 PHE A O 1
ATOM 808 N N . GLU A 1 98 ? -12.489 0.170 -2.456 1.00 91.25 98 GLU A N 1
ATOM 809 C CA . GLU A 1 98 ? -12.870 0.449 -3.855 1.00 91.25 98 GLU A CA 1
ATOM 810 C C . GLU A 1 98 ? -13.443 1.864 -4.057 1.00 91.25 98 GLU A C 1
ATOM 812 O O . GLU A 1 98 ? -13.275 2.460 -5.115 1.00 91.25 98 GLU A O 1
ATOM 817 N N . LYS A 1 99 ? -14.142 2.410 -3.054 1.00 90.31 99 LYS A N 1
ATOM 818 C CA . LYS A 1 99 ? -14.747 3.747 -3.124 1.00 90.31 99 LYS A CA 1
ATOM 819 C C . LYS A 1 99 ? -13.768 4.877 -2.786 1.00 90.31 99 LYS A C 1
ATOM 821 O O . LYS A 1 99 ? -13.951 5.999 -3.263 1.00 90.31 99 LYS A O 1
ATOM 826 N N . ASN A 1 100 ? -12.823 4.618 -1.887 1.00 88.44 100 ASN A N 1
ATOM 827 C CA . ASN A 1 100 ? -12.039 5.661 -1.223 1.00 88.44 100 ASN A CA 1
ATOM 828 C C . ASN A 1 100 ? -10.570 5.697 -1.653 1.00 88.44 100 ASN A C 1
ATOM 830 O O . ASN A 1 100 ? -9.924 6.723 -1.459 1.00 88.44 100 ASN A O 1
ATOM 834 N N . ILE A 1 101 ? -10.054 4.628 -2.260 1.00 88.12 101 ILE A N 1
ATOM 835 C CA . ILE A 1 101 ? -8.749 4.660 -2.916 1.00 88.12 101 ILE A CA 1
ATOM 836 C C . ILE A 1 101 ? -8.822 5.637 -4.087 1.00 88.12 101 ILE A C 1
ATOM 838 O O . ILE A 1 101 ? -9.711 5.541 -4.931 1.00 88.12 101 ILE A O 1
ATOM 842 N N . LYS A 1 102 ? -7.906 6.607 -4.084 1.00 77.44 102 LYS A N 1
ATOM 843 C CA . LYS A 1 102 ? -7.705 7.559 -5.173 1.00 77.44 102 LYS A CA 1
ATOM 844 C C . LYS A 1 102 ? -6.219 7.832 -5.335 1.00 77.44 102 LYS A C 1
ATOM 846 O O . LYS A 1 102 ? -5.609 8.507 -4.509 1.00 77.44 102 LYS A O 1
ATOM 851 N N . SER A 1 103 ? -5.654 7.361 -6.431 1.00 69.00 103 SER A N 1
ATOM 852 C CA . SER A 1 103 ? -4.260 7.533 -6.824 1.00 69.00 103 SER A CA 1
ATOM 853 C C . SER A 1 103 ? -3.980 8.877 -7.497 1.00 69.00 103 SER A C 1
ATOM 855 O O . SER A 1 103 ? -2.877 9.062 -7.998 1.00 69.00 103 SER A O 1
ATOM 857 N N . MET A 1 104 ? -4.927 9.828 -7.522 1.00 57.59 104 MET A N 1
ATOM 858 C CA . MET A 1 104 ? -4.790 11.111 -8.241 1.00 57.59 104 MET A CA 1
ATOM 859 C C . MET A 1 104 ? -3.496 11.888 -7.913 1.00 57.59 104 MET A C 1
ATOM 861 O O . MET A 1 104 ? -3.111 12.770 -8.677 1.00 57.59 104 MET A O 1
ATOM 865 N N . ALA A 1 105 ? -2.834 11.585 -6.791 1.00 58.81 105 ALA A N 1
ATOM 866 C CA . ALA A 1 105 ? -1.561 12.174 -6.374 1.00 58.81 105 ALA A CA 1
ATOM 867 C C . ALA A 1 105 ? -0.299 11.354 -6.746 1.00 58.81 105 ALA A C 1
ATOM 869 O O . ALA A 1 105 ? 0.809 11.813 -6.477 1.00 58.81 105 ALA A O 1
ATOM 870 N N . LEU A 1 106 ? -0.434 10.160 -7.333 1.00 68.88 106 LEU A N 1
ATOM 871 C CA . LEU A 1 106 ? 0.663 9.261 -7.711 1.00 68.88 106 LEU A CA 1
ATOM 872 C C . LEU A 1 106 ? 0.905 9.271 -9.228 1.00 68.88 106 LEU A C 1
ATOM 874 O O . LEU A 1 106 ? -0.024 9.423 -10.026 1.00 68.88 106 LEU A O 1
ATOM 878 N N . GLU A 1 107 ? 2.159 9.062 -9.638 1.00 61.12 107 GLU A N 1
ATOM 879 C CA . GLU A 1 107 ? 2.497 8.849 -11.048 1.00 61.12 107 GLU A CA 1
ATOM 880 C C . GLU A 1 107 ? 1.769 7.605 -11.580 1.00 61.12 107 GLU A C 1
ATOM 882 O O . GLU A 1 107 ? 1.987 6.494 -11.108 1.00 61.12 107 GLU A O 1
ATOM 887 N N . GLY A 1 108 ? 0.888 7.800 -12.564 1.00 60.69 108 GLY A N 1
ATOM 888 C CA . GLY A 1 108 ? 0.043 6.740 -13.128 1.00 60.69 108 GLY A CA 1
ATOM 889 C C . GLY A 1 108 ? -1.456 7.026 -13.035 1.00 60.69 108 GLY A C 1
ATOM 890 O O . GLY A 1 108 ? -2.208 6.476 -13.833 1.00 60.69 108 GLY A O 1
ATOM 891 N N . GLY A 1 109 ? -1.889 7.930 -12.145 1.00 73.44 109 GLY A N 1
ATOM 892 C CA . GLY A 1 109 ? -3.309 8.270 -11.987 1.00 73.44 109 GLY A CA 1
ATOM 893 C C . GLY A 1 109 ? -4.174 7.023 -11.783 1.00 73.44 109 GLY A C 1
ATOM 894 O O . GLY A 1 109 ? -3.706 6.042 -11.201 1.00 73.44 109 GLY A O 1
ATOM 895 N N . ASP A 1 110 ? -5.414 7.039 -12.273 1.00 75.88 110 ASP A N 1
ATOM 896 C CA . ASP A 1 110 ? -6.421 5.984 -12.062 1.00 75.88 110 ASP A CA 1
ATOM 897 C C . ASP A 1 110 ? -5.934 4.561 -12.428 1.00 75.88 110 ASP A C 1
ATOM 899 O O . ASP A 1 110 ? -6.411 3.576 -11.868 1.00 75.88 110 ASP A O 1
ATOM 903 N N . GLU A 1 111 ? -4.932 4.422 -13.313 1.00 76.94 111 GLU A N 1
ATOM 904 C CA . GLU A 1 111 ? -4.304 3.128 -13.647 1.00 76.94 111 GLU A CA 1
ATOM 905 C C . GLU A 1 111 ? -3.699 2.442 -12.405 1.00 76.94 111 GLU A C 1
ATOM 907 O O . GLU A 1 111 ? -3.616 1.218 -12.334 1.00 76.94 111 GLU A O 1
ATOM 912 N N . PHE A 1 112 ? -3.296 3.227 -11.402 1.00 87.12 112 PHE A N 1
ATOM 913 C CA . PHE A 1 112 ? -2.656 2.760 -10.176 1.00 87.12 112 PHE A CA 1
ATOM 914 C C . PHE A 1 112 ? -3.647 2.402 -9.052 1.00 87.12 112 PHE A C 1
ATOM 916 O O . PHE A 1 112 ? -3.252 1.768 -8.072 1.00 87.12 112 PHE A O 1
ATOM 923 N N . ASP A 1 113 ? -4.933 2.749 -9.186 1.00 89.81 113 ASP A N 1
ATOM 924 C CA . ASP A 1 113 ? -5.953 2.474 -8.159 1.00 89.81 113 ASP A CA 1
ATOM 925 C C . ASP A 1 113 ? -6.119 0.975 -7.895 1.00 89.81 113 ASP A C 1
ATOM 927 O O . ASP A 1 113 ? -6.254 0.554 -6.745 1.00 89.81 113 ASP A O 1
ATOM 931 N N . GLY A 1 114 ? -6.046 0.157 -8.951 1.00 90.69 114 GLY A N 1
ATOM 932 C CA . GLY A 1 114 ? -6.082 -1.301 -8.825 1.00 90.69 114 GLY A CA 1
ATOM 933 C C . GLY A 1 114 ? -4.931 -1.826 -7.966 1.00 90.69 114 GLY A C 1
ATOM 934 O O . GLY A 1 114 ? -5.149 -2.611 -7.051 1.00 90.69 114 GLY A O 1
ATOM 935 N N . HIS A 1 115 ? -3.724 -1.302 -8.179 1.00 93.00 115 HIS A N 1
ATOM 936 C CA . HIS A 1 115 ? -2.553 -1.713 -7.411 1.00 93.00 115 HIS A CA 1
ATOM 937 C C . HIS A 1 115 ? -2.636 -1.285 -5.939 1.00 93.00 115 HIS A C 1
ATOM 939 O O . HIS A 1 115 ? -2.292 -2.052 -5.040 1.00 93.00 115 HIS A O 1
ATOM 945 N N . LEU A 1 116 ? -3.143 -0.078 -5.667 1.00 93.56 116 LEU A N 1
ATOM 946 C CA . LEU A 1 116 ? -3.422 0.364 -4.298 1.00 93.56 116 LEU A CA 1
ATOM 947 C C . LEU A 1 116 ? -4.475 -0.520 -3.619 1.00 93.56 116 LEU A C 1
ATOM 949 O O . LEU A 1 116 ? -4.363 -0.791 -2.422 1.00 93.56 116 LEU A O 1
ATOM 953 N N . LEU A 1 117 ? -5.487 -0.973 -4.366 1.00 94.31 117 LEU A N 1
ATOM 954 C CA . LEU A 1 117 ? -6.507 -1.884 -3.855 1.00 94.31 117 LEU A CA 1
ATOM 955 C C . LEU A 1 117 ? -5.908 -3.248 -3.507 1.00 94.31 117 LEU A C 1
ATOM 957 O O . LEU A 1 117 ? -6.198 -3.758 -2.425 1.00 94.31 117 LEU A O 1
ATOM 961 N N . ASP A 1 118 ? -5.041 -3.798 -4.357 1.00 95.19 118 ASP A N 1
ATOM 962 C CA . ASP A 1 118 ? -4.337 -5.055 -4.080 1.00 95.19 118 ASP A CA 1
ATOM 963 C C . ASP A 1 118 ? -3.530 -4.962 -2.777 1.00 95.19 118 ASP A C 1
ATOM 965 O O . ASP A 1 118 ? -3.621 -5.841 -1.917 1.00 95.19 118 ASP A O 1
ATOM 969 N N . ILE A 1 119 ? -2.805 -3.855 -2.578 1.00 95.69 119 ILE A N 1
ATOM 970 C CA . ILE A 1 119 ? -2.055 -3.596 -1.341 1.00 95.69 119 ILE A CA 1
ATOM 971 C C . ILE A 1 119 ? -3.000 -3.504 -0.140 1.00 95.69 119 ILE A C 1
ATOM 973 O O . ILE A 1 119 ? -2.769 -4.162 0.875 1.00 95.69 119 ILE A O 1
ATOM 977 N N . ALA A 1 120 ? -4.073 -2.713 -0.233 1.00 96.38 120 ALA A N 1
ATOM 978 C CA . ALA A 1 120 ? -5.014 -2.527 0.870 1.00 96.38 120 ALA A CA 1
ATOM 979 C C . ALA A 1 120 ? -5.669 -3.848 1.301 1.00 96.38 120 ALA A C 1
ATOM 981 O O . ALA A 1 120 ? -5.833 -4.103 2.498 1.00 96.38 120 ALA A O 1
ATOM 982 N N . LEU A 1 121 ? -6.019 -4.702 0.335 1.00 96.00 121 LEU A N 1
ATOM 983 C CA . LEU A 1 121 ? -6.595 -6.018 0.596 1.00 96.00 121 LEU A CA 1
ATOM 984 C C . LEU A 1 121 ? -5.577 -6.973 1.224 1.00 96.00 121 LEU A C 1
ATOM 986 O O . LEU A 1 121 ? -5.916 -7.613 2.217 1.00 96.00 121 LEU A O 1
ATOM 990 N N . ALA A 1 122 ? -4.335 -7.004 0.735 1.00 96.62 122 ALA A N 1
ATOM 991 C CA . ALA A 1 122 ? -3.273 -7.825 1.321 1.00 96.62 122 ALA A CA 1
ATOM 992 C C . ALA A 1 122 ? -2.940 -7.405 2.767 1.00 96.62 122 ALA A C 1
ATOM 994 O O . ALA A 1 122 ? -2.758 -8.244 3.650 1.00 96.62 122 ALA A O 1
ATOM 995 N N . VAL A 1 123 ? -2.915 -6.097 3.048 1.00 96.44 123 VAL A N 1
ATOM 996 C CA . VAL A 1 123 ? -2.747 -5.566 4.413 1.00 96.44 123 VAL A CA 1
ATOM 997 C C . VAL A 1 123 ? -3.917 -5.981 5.304 1.00 96.44 123 VAL A C 1
ATOM 999 O O . VAL A 1 123 ? -3.707 -6.391 6.447 1.00 96.44 123 VAL A O 1
ATOM 1002 N N . LEU A 1 124 ? -5.151 -5.873 4.803 1.00 95.62 124 LEU A N 1
ATOM 1003 C CA . LEU A 1 124 ? -6.349 -6.253 5.548 1.00 95.62 124 LEU A CA 1
ATOM 1004 C C . LEU A 1 124 ? -6.345 -7.748 5.891 1.00 95.62 124 LEU A C 1
ATOM 1006 O O . LEU A 1 1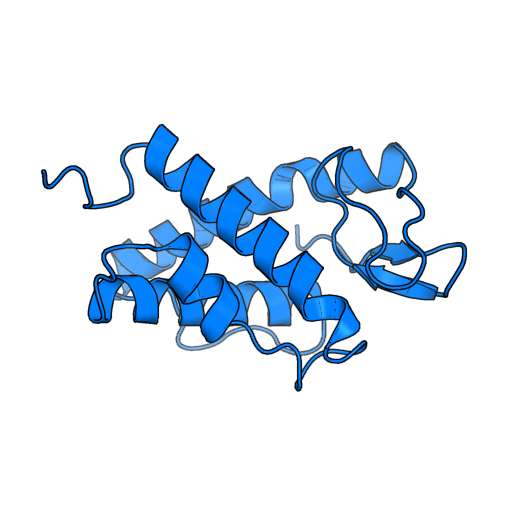24 ? -6.604 -8.109 7.037 1.00 95.62 124 LEU A O 1
ATOM 1010 N N . GLU A 1 125 ? -6.047 -8.598 4.913 1.00 95.31 125 GLU A N 1
ATOM 1011 C CA . GLU A 1 125 ? -5.955 -10.048 5.082 1.00 95.31 125 GLU A CA 1
ATOM 1012 C C . GLU A 1 125 ? -4.934 -10.407 6.164 1.00 95.31 125 GLU A C 1
ATOM 1014 O O . GLU A 1 125 ? -5.298 -11.023 7.167 1.00 95.31 125 GLU A O 1
ATOM 1019 N N . LEU A 1 126 ? -3.705 -9.892 6.058 1.00 94.94 126 LEU A N 1
ATOM 1020 C CA . LEU A 1 126 ? -2.653 -10.156 7.041 1.00 94.94 126 LEU A CA 1
ATOM 1021 C C . LEU A 1 126 ? -3.033 -9.682 8.455 1.00 94.94 126 LEU A C 1
ATOM 1023 O O . LEU A 1 126 ? -2.680 -10.310 9.458 1.00 94.94 126 LEU A O 1
ATOM 1027 N N . ARG A 1 127 ? -3.758 -8.563 8.570 1.00 93.19 127 ARG A N 1
ATOM 1028 C CA . ARG A 1 127 ? -4.256 -8.069 9.862 1.00 93.19 127 ARG A CA 1
ATOM 1029 C C . ARG A 1 127 ? -5.332 -8.973 10.454 1.00 93.19 127 ARG A C 1
ATOM 1031 O O . ARG A 1 127 ? -5.323 -9.178 11.668 1.00 93.19 127 ARG A O 1
ATOM 1038 N N . ILE A 1 128 ? -6.233 -9.508 9.631 1.00 91.94 128 ILE A N 1
ATOM 1039 C CA . ILE A 1 128 ? -7.258 -10.470 10.059 1.00 91.94 128 ILE A CA 1
ATOM 1040 C C . ILE A 1 128 ? -6.590 -11.761 10.539 1.00 91.94 128 ILE A C 1
ATOM 1042 O O . ILE A 1 128 ? -6.861 -12.200 11.655 1.00 91.94 128 ILE A O 1
ATOM 1046 N N . GLU A 1 129 ? -5.668 -12.318 9.752 1.00 92.56 129 GLU A N 1
ATOM 1047 C CA . GLU A 1 129 ? -4.926 -13.539 10.094 1.00 92.56 129 GLU A CA 1
ATOM 1048 C C . GLU A 1 129 ? -4.187 -13.423 11.430 1.00 92.56 129 GLU A C 1
ATOM 1050 O O . GLU A 1 129 ? -4.131 -14.368 12.216 1.00 92.56 129 GLU A O 1
ATOM 1055 N N . ARG A 1 130 ? -3.637 -12.238 11.715 1.00 89.81 130 ARG A N 1
ATOM 1056 C CA . ARG A 1 130 ? -2.892 -11.953 12.949 1.00 89.81 130 ARG A CA 1
ATOM 1057 C C . ARG A 1 130 ? -3.764 -11.490 14.119 1.00 89.81 130 ARG A C 1
ATOM 1059 O O . ARG A 1 130 ? -3.220 -11.147 15.167 1.00 89.81 130 ARG A O 1
ATOM 1066 N N . GLY A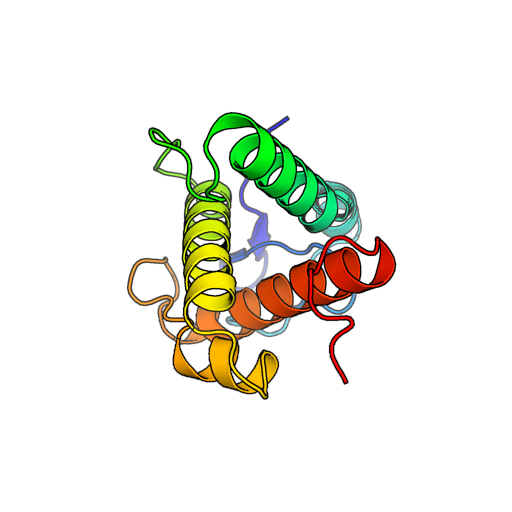 1 131 ? -5.088 -11.446 13.957 1.00 87.31 131 GLY A N 1
ATOM 1067 C CA . GLY A 1 131 ? -6.018 -10.986 14.994 1.00 87.31 131 GLY A CA 1
ATOM 1068 C C . GLY A 1 131 ? -5.836 -9.514 15.382 1.00 87.31 131 GLY A C 1
ATOM 1069 O O . GLY A 1 131 ? -6.133 -9.128 16.510 1.00 87.31 131 GLY A O 1
ATOM 1070 N N . LEU A 1 132 ? -5.303 -8.699 14.469 1.00 83.75 132 LEU A N 1
ATOM 1071 C CA . LEU A 1 132 ? -5.008 -7.277 14.679 1.00 83.75 132 LEU A CA 1
ATOM 1072 C C . LEU A 1 132 ? -6.183 -6.375 14.337 1.00 83.75 132 LEU A C 1
ATOM 1074 O O . LEU A 1 132 ? -6.233 -5.225 14.766 1.00 83.75 132 LEU A O 1
ATOM 1078 N N . ASP A 1 133 ? -7.118 -6.889 13.549 1.00 73.50 133 ASP A N 1
ATOM 1079 C CA . ASP A 1 133 ? -8.363 -6.202 13.293 1.00 73.50 133 ASP A CA 1
ATOM 1080 C C . ASP A 1 133 ? -9.337 -6.447 14.443 1.00 73.50 133 ASP A C 1
ATOM 1082 O O . ASP A 1 133 ? -9.728 -7.576 14.736 1.00 73.50 133 ASP A O 1
ATOM 1086 N N . CYS A 1 134 ? -9.802 -5.353 15.046 1.00 53.88 134 CYS A N 1
ATOM 1087 C CA . CYS A 1 134 ? -10.800 -5.316 16.120 1.00 53.88 134 CYS A CA 1
ATOM 1088 C C . CYS A 1 134 ? -12.207 -5.767 15.665 1.00 53.88 134 CYS A C 1
ATOM 1090 O O . CYS A 1 134 ? -13.212 -5.381 16.258 1.00 53.88 134 CYS A O 1
ATOM 1092 N N . ILE A 1 135 ? -12.298 -6.519 14.568 1.00 47.81 135 ILE A N 1
ATOM 1093 C CA . ILE A 1 135 ? -13.522 -6.864 13.848 1.00 47.81 135 ILE A CA 1
ATOM 1094 C C . ILE A 1 135 ? -13.637 -8.390 13.827 1.00 47.81 135 ILE A C 1
ATOM 1096 O O . ILE A 1 135 ? -13.816 -9.008 12.790 1.00 47.81 135 ILE A O 1
ATOM 1100 N N . ASN A 1 136 ? -13.535 -8.994 15.009 1.00 39.25 136 ASN A N 1
ATOM 1101 C CA . ASN A 1 136 ? -14.362 -10.148 15.330 1.00 39.25 136 ASN A CA 1
ATOM 1102 C C . ASN A 1 136 ? -15.549 -9.598 16.123 1.00 39.25 136 ASN A C 1
ATOM 1104 O O . ASN A 1 136 ? -15.537 -9.539 17.351 1.00 39.25 136 ASN A O 1
ATOM 1108 N N . GLY A 1 137 ? -16.526 -9.080 15.382 1.00 39.94 137 GLY A N 1
ATOM 1109 C CA . GLY A 1 137 ? -17.756 -8.497 15.896 1.00 39.94 137 GLY A CA 1
ATOM 1110 C C . GLY A 1 137 ? -18.894 -8.816 14.936 1.00 39.94 137 GLY A C 1
ATOM 1111 O O . GLY A 1 137 ? -19.159 -8.021 14.035 1.00 39.94 137 GLY A O 1
ATOM 1112 N N . ASN A 1 138 ? -19.533 -9.958 15.213 1.00 32.84 138 ASN A N 1
ATOM 1113 C CA . ASN A 1 138 ? -20.654 -10.643 14.548 1.00 32.84 138 ASN A CA 1
ATOM 1114 C C . ASN A 1 138 ? -20.326 -11.513 13.333 1.00 32.84 138 ASN A C 1
ATOM 1116 O O . ASN A 1 138 ? -20.232 -10.977 12.209 1.00 32.84 138 ASN A O 1
#

Foldseek 3Di:
DQQAFDQDPPPRDTAALLAQCDADLPPRHTDDPVSNVSRVCLLVVLLVQQVVCCVVPVFSADPDFDDDGPSRVLSNVLRVLVRVCVVVVDPDSLVSLVVPQFCCVPPPGPSCSVRSSVSNVSNVVVCVVVVNDPPPPD

Radius of g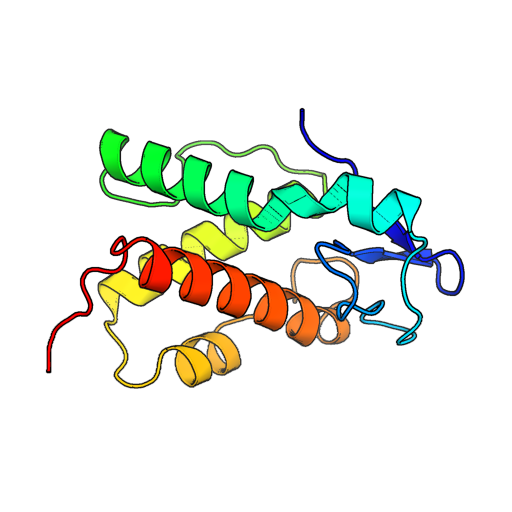yration: 14.75 Å; chains: 1; bounding box: 36×27×40 Å